Protein AF-A0A2V6USJ7-F1 (afdb_monomer)

Radius of gyration: 20.05 Å; Cα contacts (8 Å, |Δi|>4): 30; chains: 1; bounding box: 50×43×38 Å

Solvent-accessible surface area (backbone atoms only — not comparable to full-atom values): 6694 Å² total; per-residue (Å²): 106,75,68,61,50,47,53,38,72,68,46,91,43,76,68,54,28,55,51,42,47,52,55,48,44,70,76,40,37,94,79,40,55,70,61,49,54,51,50,62,71,44,40,68,68,67,53,53,64,72,79,51,64,75,85,52,50,67,65,72,72,44,59,76,81,54,49,59,62,53,48,50,53,51,52,52,49,55,59,37,54,77,75,43,61,69,78,63,46,60,70,57,72,64,53,78,79,70,71,68,75,77,81,87,70,78,85,134

Secondary structure (DSSP, 8-state):
-HHHHHHHHH-SSHHHHHHHHHHHHHHHTTT-HHHHHHHHHTHHHHHGGGGS-HHHHHHHT-GGGTHHHHHHHHHHHHHHHTTS-HHHHTTGGGGGGS---GGG----

Mean predicted aligned error: 12.2 Å

Nearest PDB structures (foldseek):
  6xg8-assembly1_A  TM=8.710E-01  e=8.124E-02  Acetivibrio thermocellus ATCC 27405
  6xgw-assembly1_B  TM=7.936E-01  e=1.076E-01  Acetivibrio thermocellus ATCC 27405
  6xg8-assembly1_B  TM=7.624E-01  e=7.679E-02  Acetivibrio thermocellus ATCC 27405
  6xgx-assembly1_B  TM=8.717E-01  e=3.930E-01  Acetivibrio thermocellus ATCC 27405

Sequence (108 aa):
MKAALREVTYSETRAQVREAVRRFAVEYGPKYPEALMTLEKDADVLLTFFDFPAEHWKHLRTSNMVEPPFATARTTCRSCAQIVPRETCAADRWRVGRTVPSIILSPA

Structure (mmCIF, N/CA/C/O backbone):
data_AF-A0A2V6USJ7-F1
#
_entry.id   AF-A0A2V6USJ7-F1
#
loop_
_atom_site.group_PDB
_atom_site.id
_atom_site.type_symbol
_atom_site.label_atom_id
_atom_site.label_alt_id
_atom_site.label_comp_id
_atom_site.label_asym_id
_atom_site.label_entity_id
_atom_site.label_seq_id
_atom_site.pdbx_PDB_ins_code
_atom_site.Cartn_x
_atom_site.Cartn_y
_atom_site.Cartn_z
_atom_site.occupancy
_atom_site.B_iso_or_equiv
_ato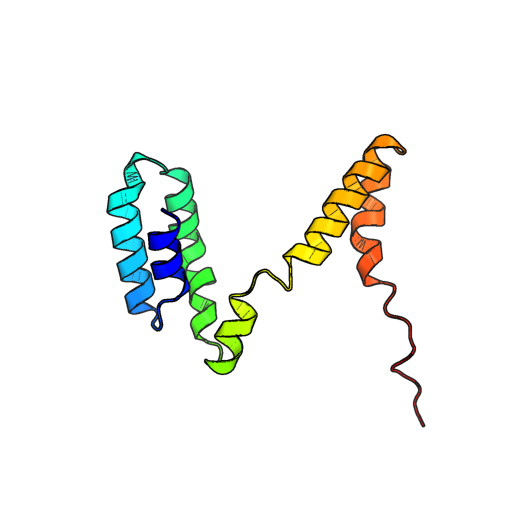m_site.auth_seq_id
_atom_site.auth_comp_id
_atom_site.auth_asym_id
_atom_site.auth_atom_id
_atom_site.pdbx_PDB_model_num
ATOM 1 N N . MET A 1 1 ? -4.455 13.151 2.237 1.00 73.31 1 MET A N 1
ATOM 2 C CA . MET A 1 1 ? -3.967 12.080 1.336 1.00 73.31 1 MET A CA 1
ATOM 3 C C . MET A 1 1 ? -2.920 11.177 1.990 1.00 73.31 1 MET A C 1
ATOM 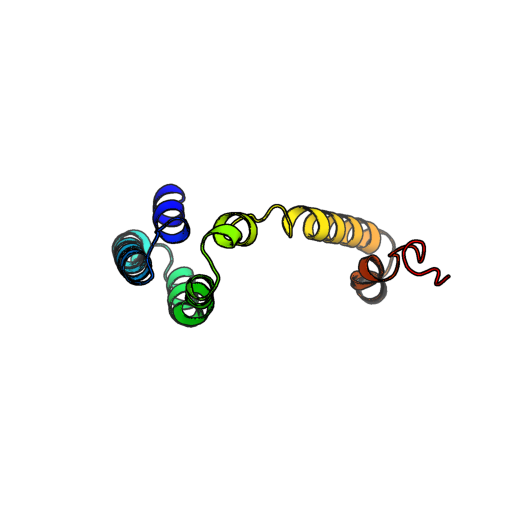5 O O . MET A 1 1 ? -3.224 10.015 2.196 1.00 73.31 1 MET A O 1
ATOM 9 N N . LYS A 1 2 ? -1.721 11.659 2.371 1.00 80.75 2 LYS A N 1
ATOM 10 C CA . LYS A 1 2 ? -0.660 10.791 2.943 1.00 80.75 2 LYS A CA 1
ATOM 11 C C . LYS A 1 2 ? -1.078 10.048 4.224 1.00 80.75 2 LYS A C 1
ATOM 13 O O . LYS A 1 2 ? -0.719 8.889 4.388 1.00 80.75 2 LYS A O 1
ATOM 18 N N . ALA A 1 3 ? -1.844 10.697 5.104 1.00 82.94 3 ALA A N 1
ATOM 19 C CA . ALA A 1 3 ? -2.386 10.068 6.312 1.00 82.94 3 ALA A CA 1
ATOM 20 C C . ALA A 1 3 ? -3.411 8.964 5.984 1.00 82.94 3 ALA A C 1
ATOM 22 O O . ALA A 1 3 ? -3.259 7.849 6.465 1.00 82.94 3 ALA A O 1
ATOM 23 N N . ALA A 1 4 ? -4.366 9.241 5.089 1.00 80.25 4 ALA A N 1
ATOM 24 C CA . ALA A 1 4 ? -5.356 8.263 4.628 1.00 80.25 4 ALA A CA 1
ATOM 25 C C . ALA A 1 4 ? -4.707 7.057 3.921 1.00 80.25 4 ALA A C 1
ATOM 27 O O . ALA A 1 4 ? -5.074 5.915 4.162 1.00 80.25 4 ALA A O 1
ATOM 28 N N . LEU A 1 5 ? -3.667 7.283 3.109 1.00 82.25 5 LEU A N 1
ATOM 29 C CA . LEU A 1 5 ? -2.892 6.187 2.514 1.00 82.25 5 LEU A CA 1
ATOM 30 C C . LEU A 1 5 ? -2.164 5.359 3.575 1.00 82.25 5 LEU A C 1
ATOM 32 O O . LEU A 1 5 ? -2.100 4.140 3.468 1.00 82.25 5 LEU A O 1
ATOM 36 N N . ARG A 1 6 ? -1.645 6.003 4.625 1.00 83.88 6 ARG A N 1
ATOM 37 C CA . ARG A 1 6 ? -1.012 5.300 5.743 1.00 83.88 6 ARG A CA 1
ATOM 38 C C . ARG A 1 6 ? -2.022 4.432 6.501 1.00 83.88 6 ARG A C 1
ATOM 40 O O . ARG A 1 6 ? -1.669 3.326 6.886 1.00 83.88 6 ARG A O 1
ATOM 47 N N . GLU A 1 7 ? -3.263 4.883 6.658 1.00 82.69 7 GLU A N 1
ATOM 48 C CA . GLU A 1 7 ? -4.354 4.077 7.227 1.00 82.69 7 GLU A CA 1
ATOM 49 C C . GLU A 1 7 ? -4.631 2.825 6.376 1.00 82.69 7 GLU A C 1
ATOM 51 O O . GLU A 1 7 ? -4.661 1.712 6.903 1.00 82.69 7 GLU A O 1
ATOM 56 N N . VAL A 1 8 ? -4.702 2.977 5.047 1.00 83.75 8 VAL A N 1
ATOM 57 C CA . VAL A 1 8 ? -4.856 1.851 4.107 1.00 83.75 8 VAL A CA 1
ATOM 58 C C . VAL A 1 8 ? -3.678 0.869 4.200 1.00 83.75 8 VAL A C 1
ATOM 60 O O . VAL A 1 8 ? -3.888 -0.338 4.277 1.00 83.75 8 VAL A O 1
ATOM 63 N N . THR A 1 9 ? -2.433 1.357 4.222 1.00 81.31 9 THR A N 1
ATOM 64 C CA . THR A 1 9 ? -1.230 0.501 4.209 1.00 81.31 9 THR A CA 1
ATOM 65 C C . THR A 1 9 ? -0.987 -0.232 5.531 1.00 81.31 9 THR A C 1
ATOM 67 O O . THR A 1 9 ? -0.476 -1.353 5.522 1.00 81.31 9 THR A O 1
ATOM 70 N N . TYR A 1 10 ? -1.311 0.387 6.670 1.00 82.94 10 TYR A N 1
ATOM 71 C CA . TYR A 1 10 ? -0.998 -0.163 7.994 1.00 82.94 10 TYR A CA 1
ATOM 72 C C . TYR A 1 10 ? -2.159 -0.901 8.671 1.00 82.94 10 TYR A C 1
ATOM 74 O O . TYR A 1 10 ? -1.950 -1.440 9.754 1.00 82.94 10 TYR A O 1
ATOM 82 N N . SER A 1 11 ? -3.326 -0.997 8.029 1.00 82.81 11 SER A N 1
ATOM 83 C CA . SER A 1 11 ? -4.459 -1.800 8.509 1.00 82.81 11 SER A CA 1
ATOM 84 C C . SER A 1 11 ? -4.071 -3.268 8.764 1.00 82.81 11 SER A C 1
ATOM 86 O O . SER A 1 11 ? -3.206 -3.833 8.084 1.00 82.81 11 SER A O 1
ATOM 88 N N . GLU A 1 12 ? -4.713 -3.898 9.748 1.00 79.44 12 GLU A N 1
ATOM 89 C CA . GLU A 1 12 ? -4.349 -5.239 10.237 1.00 79.44 12 GLU A CA 1
ATOM 90 C C . GLU A 1 12 ? -5.098 -6.367 9.521 1.00 79.44 12 GLU A C 1
ATOM 92 O O . GLU A 1 12 ? -4.662 -7.515 9.540 1.00 79.44 12 GLU A O 1
ATOM 97 N N . THR A 1 13 ? -6.220 -6.067 8.863 1.00 83.56 13 THR A N 1
ATOM 98 C CA . THR A 1 13 ? -7.073 -7.083 8.229 1.00 83.56 13 THR A CA 1
ATOM 99 C C . THR A 1 13 ? -7.470 -6.691 6.809 1.00 83.56 13 THR A C 1
ATOM 101 O O . THR A 1 13 ? -7.740 -5.523 6.525 1.00 83.56 13 THR A O 1
ATOM 104 N N . ARG A 1 14 ? -7.619 -7.687 5.921 1.00 83.75 14 ARG A N 1
ATOM 105 C CA . ARG A 1 14 ? -8.101 -7.508 4.534 1.00 83.75 14 ARG A CA 1
ATOM 106 C C . ARG A 1 14 ? -9.417 -6.723 4.459 1.00 83.75 14 ARG A C 1
ATOM 108 O O . ARG A 1 14 ? -9.589 -5.894 3.570 1.00 83.75 14 ARG A O 1
ATOM 115 N N . ALA A 1 15 ? -10.334 -6.965 5.397 1.00 85.19 15 ALA A N 1
ATOM 116 C CA . ALA A 1 15 ? -11.611 -6.258 5.480 1.00 85.19 15 ALA A CA 1
ATOM 117 C C . ALA A 1 15 ? -11.432 -4.760 5.790 1.00 85.19 15 ALA A C 1
ATOM 119 O O . ALA A 1 15 ? -12.020 -3.925 5.107 1.00 85.19 15 ALA A O 1
ATOM 120 N N . GLN A 1 16 ? -10.560 -4.423 6.747 1.00 85.25 16 GLN A N 1
ATOM 121 C CA . GLN A 1 16 ? -10.255 -3.033 7.104 1.00 85.25 16 GLN A CA 1
ATOM 122 C C . GLN A 1 16 ? -9.599 -2.283 5.943 1.00 85.25 16 GLN A C 1
ATOM 124 O O . GLN A 1 16 ? -9.981 -1.153 5.656 1.00 85.25 16 GLN A O 1
ATOM 129 N N . VAL A 1 17 ? -8.680 -2.932 5.216 1.00 86.62 17 VAL A N 1
ATOM 130 C CA . VAL A 1 17 ? -8.072 -2.348 4.010 1.00 86.62 17 VAL A CA 1
ATOM 131 C C . VAL A 1 17 ? -9.140 -2.017 2.972 1.00 86.62 17 VAL A C 1
ATOM 133 O O . VAL A 1 17 ? -9.154 -0.909 2.446 1.00 86.62 17 VAL A O 1
ATOM 136 N N . ARG A 1 18 ? -10.068 -2.942 2.695 1.00 85.94 18 ARG A N 1
ATOM 137 C CA . ARG A 1 18 ? -11.151 -2.712 1.723 1.00 85.94 18 ARG A CA 1
ATOM 138 C C . ARG A 1 18 ? -12.052 -1.549 2.133 1.00 85.94 18 ARG A C 1
ATOM 140 O O . ARG A 1 18 ? -12.465 -0.767 1.280 1.00 85.94 18 ARG A O 1
ATOM 147 N N . GLU A 1 19 ? -12.345 -1.410 3.421 1.00 88.12 19 GLU A N 1
ATOM 148 C CA . GLU A 1 19 ? -13.142 -0.293 3.921 1.00 88.12 19 GLU A CA 1
ATOM 149 C C . GLU A 1 19 ? -12.385 1.041 3.844 1.00 88.12 19 GLU A C 1
ATOM 151 O O . GLU A 1 19 ? -12.935 2.033 3.365 1.00 88.12 19 GLU A O 1
ATOM 156 N N . ALA A 1 20 ? -11.106 1.057 4.219 1.00 87.31 20 ALA A N 1
ATOM 157 C CA . ALA A 1 20 ? -10.250 2.233 4.105 1.00 87.31 20 ALA A CA 1
ATOM 158 C C . ALA A 1 20 ? -10.074 2.678 2.640 1.00 87.31 20 ALA A C 1
ATOM 160 O O . ALA A 1 20 ? -10.126 3.872 2.351 1.00 87.31 20 ALA A O 1
ATOM 161 N N . VAL A 1 21 ? -9.955 1.734 1.696 1.00 86.38 21 VAL A N 1
ATOM 162 C CA . VAL A 1 21 ? -9.917 2.021 0.250 1.00 86.38 21 VAL A CA 1
ATOM 163 C C . VAL A 1 21 ? -11.228 2.647 -0.224 1.00 86.38 21 VAL A C 1
ATOM 165 O O . VAL A 1 21 ? -11.192 3.624 -0.966 1.00 86.38 21 VAL A O 1
ATOM 168 N N . ARG A 1 22 ? -12.387 2.164 0.244 1.00 87.50 22 ARG A N 1
ATOM 169 C CA . ARG A 1 22 ? -13.685 2.784 -0.082 1.00 87.50 22 ARG A CA 1
ATOM 170 C C . ARG A 1 22 ? -13.780 4.218 0.436 1.00 87.50 22 ARG A C 1
ATOM 172 O O . ARG A 1 22 ? -14.199 5.099 -0.307 1.00 87.50 22 ARG A O 1
ATOM 179 N N . ARG A 1 23 ? -13.358 4.473 1.680 1.00 87.56 23 ARG A N 1
ATOM 180 C CA . ARG A 1 23 ? -13.316 5.837 2.245 1.00 87.56 23 ARG A CA 1
ATOM 181 C C . ARG A 1 23 ? -12.389 6.742 1.430 1.00 87.56 23 ARG A C 1
ATOM 183 O O . ARG A 1 23 ? -12.762 7.860 1.085 1.00 87.56 23 ARG A O 1
ATOM 190 N N . PHE A 1 24 ? -11.221 6.225 1.054 1.00 86.94 24 PHE A N 1
ATOM 191 C CA . PHE A 1 24 ? -10.261 6.928 0.208 1.00 86.94 24 PHE A CA 1
ATOM 192 C C . PHE A 1 24 ? -10.828 7.241 -1.188 1.00 86.94 24 PHE A C 1
ATOM 194 O O . PHE A 1 24 ? -10.639 8.348 -1.688 1.00 86.94 24 PHE A O 1
ATOM 201 N N . ALA A 1 25 ? -11.572 6.312 -1.792 1.00 87.00 25 ALA A N 1
ATOM 202 C CA . ALA A 1 25 ? -12.223 6.510 -3.083 1.00 87.00 25 ALA A CA 1
ATOM 203 C C . ALA A 1 25 ? -13.308 7.596 -3.034 1.00 87.00 25 ALA A C 1
ATOM 205 O O . ALA A 1 25 ? -13.403 8.401 -3.955 1.00 87.00 25 ALA A O 1
ATOM 206 N N . VAL A 1 26 ? -14.080 7.682 -1.948 1.00 87.56 26 VAL A N 1
ATOM 207 C CA . VAL A 1 26 ? -15.091 8.741 -1.776 1.00 87.56 26 VAL A CA 1
ATOM 208 C C . VAL A 1 26 ? -14.438 10.118 -1.618 1.00 87.56 26 VAL A C 1
ATOM 210 O O . VAL A 1 26 ? -14.880 11.087 -2.230 1.00 87.56 26 VAL A O 1
ATOM 213 N N . GLU A 1 27 ? -13.369 10.218 -0.825 1.00 86.75 27 GLU A N 1
ATOM 214 C CA . GLU A 1 27 ? -12.734 11.505 -0.510 1.00 86.75 27 GLU A CA 1
ATOM 215 C C . GLU A 1 27 ? -11.833 12.029 -1.647 1.00 86.75 27 GLU A C 1
ATOM 217 O O . GLU A 1 27 ? -11.773 13.237 -1.898 1.00 86.75 27 GLU A O 1
ATOM 222 N N . TYR A 1 28 ? -11.133 11.134 -2.355 1.00 85.19 28 TYR A N 1
ATOM 223 C CA . TYR A 1 28 ? -10.142 11.489 -3.384 1.00 85.19 28 TYR A CA 1
ATOM 224 C C . TYR A 1 28 ? -10.564 11.128 -4.816 1.00 85.19 28 TYR A C 1
ATOM 226 O O . TYR A 1 28 ? -9.906 11.572 -5.759 1.00 85.19 28 TYR A O 1
ATOM 234 N N . GLY A 1 29 ? -11.693 10.429 -4.978 1.00 80.94 29 GLY A N 1
ATOM 235 C CA . GLY A 1 29 ? -12.392 10.130 -6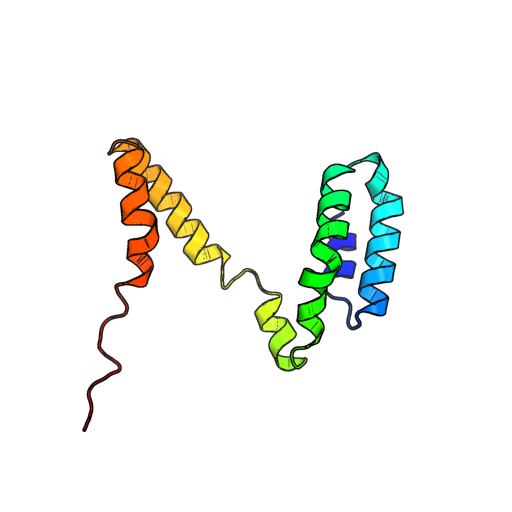.237 1.00 80.94 29 GLY A CA 1
ATOM 236 C C . GLY A 1 29 ? -12.360 11.238 -7.278 1.00 80.94 29 GLY A C 1
ATOM 237 O O . GLY A 1 29 ? -11.777 11.055 -8.347 1.00 80.94 29 GLY A O 1
ATOM 238 N N . PRO A 1 30 ? -12.923 12.416 -6.968 1.00 86.38 30 PRO A N 1
ATOM 239 C CA . PRO A 1 30 ? -13.016 13.503 -7.935 1.00 86.38 30 PRO A CA 1
ATOM 240 C C . PRO A 1 30 ? -11.666 14.164 -8.253 1.00 86.38 30 PRO A C 1
ATOM 242 O O . PRO A 1 30 ? -11.568 14.899 -9.230 1.00 86.38 30 PRO A O 1
ATOM 245 N N . LYS A 1 31 ? -10.625 13.938 -7.440 1.00 88.25 31 LYS A N 1
ATOM 246 C CA . LYS A 1 31 ? -9.301 14.553 -7.630 1.00 88.25 31 LYS A CA 1
ATOM 247 C C . LYS A 1 31 ? -8.345 13.666 -8.426 1.00 88.25 31 LYS A C 1
ATOM 249 O O . LYS A 1 31 ? -7.519 14.199 -9.159 1.00 88.25 31 LYS A O 1
ATOM 254 N N . TYR A 1 32 ? -8.434 12.344 -8.270 1.00 86.69 32 TYR A N 1
ATOM 255 C CA . TYR A 1 32 ? -7.477 11.395 -8.848 1.00 86.69 32 TYR A CA 1
ATOM 256 C C . TYR A 1 32 ? -8.160 10.112 -9.356 1.00 86.69 32 TYR A C 1
ATOM 258 O O . TYR A 1 32 ? -7.956 9.041 -8.776 1.00 86.69 32 TYR A O 1
ATOM 266 N N . PRO A 1 33 ? -8.941 10.188 -10.448 1.00 87.19 33 PRO A N 1
ATOM 267 C CA . PRO A 1 33 ? -9.658 9.029 -10.983 1.00 87.19 33 PRO A CA 1
ATOM 268 C C . PRO A 1 33 ? -8.708 7.915 -11.454 1.00 87.19 33 PRO A C 1
ATOM 270 O O . PRO A 1 33 ? -8.883 6.757 -11.085 1.00 87.19 33 PRO A O 1
ATOM 273 N N . GLU A 1 34 ? -7.630 8.264 -12.162 1.00 88.19 34 GLU A N 1
ATOM 274 C CA . GLU A 1 34 ? -6.648 7.300 -12.694 1.00 88.19 34 GLU A CA 1
ATOM 275 C C . GLU A 1 34 ? -5.929 6.496 -11.597 1.00 88.19 34 GLU A C 1
ATOM 277 O O . GLU A 1 34 ? -5.651 5.300 -11.736 1.00 88.19 34 GLU A O 1
ATOM 282 N N . ALA A 1 35 ? -5.639 7.150 -10.467 1.00 86.25 35 ALA A N 1
ATOM 283 C CA . ALA A 1 35 ? -4.976 6.504 -9.340 1.00 86.25 35 ALA A CA 1
ATOM 284 C C . ALA A 1 35 ? -5.887 5.460 -8.682 1.00 86.25 35 ALA A C 1
ATOM 286 O O . ALA A 1 35 ? -5.415 4.397 -8.283 1.00 86.25 35 ALA A O 1
ATOM 287 N N . LEU A 1 36 ? -7.189 5.746 -8.597 1.00 86.50 36 LEU A N 1
ATOM 288 C CA . LEU A 1 36 ? -8.170 4.815 -8.048 1.00 86.50 36 LEU A CA 1
ATOM 289 C C . LEU A 1 36 ? -8.440 3.648 -8.988 1.00 86.50 36 LEU A C 1
ATOM 291 O O . LEU A 1 36 ? -8.494 2.520 -8.516 1.00 86.50 36 LEU A O 1
ATOM 295 N N . MET A 1 37 ? -8.502 3.885 -10.300 1.00 87.25 37 MET A N 1
ATOM 296 C CA . MET A 1 37 ? -8.629 2.800 -11.277 1.00 87.25 37 MET A CA 1
ATOM 297 C C . MET A 1 37 ? -7.481 1.792 -11.162 1.00 87.25 37 MET A C 1
ATOM 299 O O . MET A 1 37 ? -7.702 0.583 -11.190 1.00 87.25 37 MET A O 1
ATOM 303 N N . THR A 1 38 ? -6.252 2.283 -10.990 1.00 87.94 38 THR A N 1
ATOM 304 C CA . THR A 1 38 ? -5.082 1.416 -10.785 1.00 87.94 38 THR A CA 1
ATOM 305 C C . THR A 1 38 ? -5.167 0.683 -9.443 1.00 87.94 38 THR A C 1
ATOM 307 O O . THR A 1 38 ? -4.936 -0.521 -9.377 1.00 87.94 38 THR A O 1
ATOM 310 N N . LEU A 1 39 ? -5.562 1.387 -8.377 1.00 85.56 39 LEU A N 1
ATOM 311 C CA . LEU A 1 39 ? -5.703 0.806 -7.041 1.00 85.56 39 LEU A CA 1
ATOM 312 C C . LEU A 1 39 ? -6.761 -0.306 -6.989 1.00 85.56 39 LEU A C 1
ATOM 314 O O . LEU A 1 39 ? -6.545 -1.314 -6.324 1.00 85.56 39 LEU A O 1
ATOM 318 N N . GLU A 1 40 ? -7.889 -0.133 -7.680 1.00 83.88 40 GLU A N 1
ATOM 319 C CA . GLU A 1 40 ? -8.955 -1.134 -7.771 1.00 83.88 40 GLU A CA 1
ATOM 320 C C . GLU A 1 40 ? -8.535 -2.335 -8.617 1.00 83.88 40 GLU A C 1
ATOM 322 O O . GLU A 1 40 ? -8.782 -3.474 -8.222 1.00 83.88 40 GLU A O 1
ATOM 327 N N . LYS A 1 41 ? -7.852 -2.095 -9.743 1.00 88.00 41 LYS A N 1
ATOM 328 C CA . LYS A 1 41 ? -7.349 -3.157 -10.620 1.00 88.00 41 LYS A CA 1
ATOM 329 C C . LYS A 1 41 ? -6.352 -4.070 -9.907 1.00 88.00 41 LYS A C 1
ATOM 331 O O . LYS A 1 41 ? -6.429 -5.287 -10.048 1.00 88.00 41 LYS A O 1
ATOM 336 N N . ASP A 1 42 ? -5.432 -3.487 -9.144 1.00 86.00 42 ASP A N 1
ATOM 337 C CA . ASP A 1 42 ? -4.362 -4.227 -8.472 1.00 86.00 42 ASP A CA 1
ATOM 338 C C . ASP A 1 42 ? -4.727 -4.625 -7.027 1.00 86.00 42 ASP A C 1
ATOM 340 O O . ASP A 1 42 ? -3.893 -5.169 -6.299 1.00 86.00 42 ASP A O 1
ATOM 344 N N . ALA A 1 43 ? -5.974 -4.395 -6.594 1.00 82.38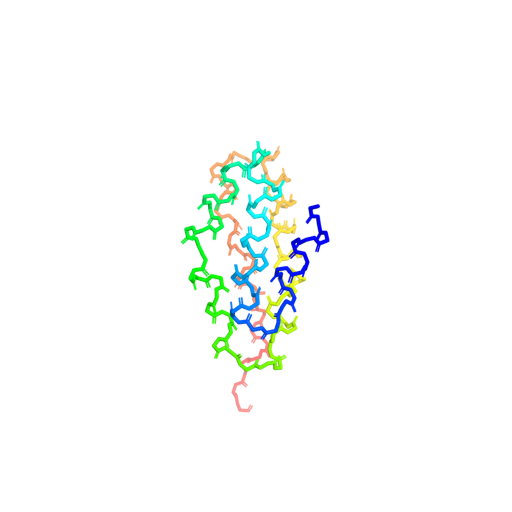 43 ALA A N 1
ATOM 345 C CA . ALA A 1 43 ? -6.415 -4.618 -5.217 1.00 82.38 43 ALA A CA 1
ATOM 346 C C . ALA A 1 43 ? -6.172 -6.057 -4.736 1.00 82.38 43 ALA A C 1
ATOM 348 O O . ALA A 1 43 ? -5.697 -6.264 -3.620 1.00 82.38 43 ALA A O 1
ATOM 349 N N . ASP A 1 44 ? -6.457 -7.058 -5.569 1.00 81.31 44 ASP A N 1
ATOM 350 C CA . ASP A 1 44 ? -6.263 -8.460 -5.193 1.00 81.31 44 ASP A CA 1
ATOM 351 C C . ASP A 1 44 ? -4.779 -8.812 -5.044 1.00 81.31 44 ASP A C 1
ATOM 353 O O . ASP A 1 44 ? -4.407 -9.495 -4.089 1.00 81.31 44 ASP A O 1
ATOM 357 N N . VAL A 1 45 ? -3.920 -8.267 -5.913 1.00 84.69 45 VAL A N 1
ATOM 358 C CA . VAL A 1 45 ? -2.462 -8.450 -5.850 1.00 84.69 45 VAL A CA 1
ATOM 359 C C . VAL A 1 45 ? -1.900 -7.817 -4.579 1.00 84.69 45 VAL A C 1
ATOM 361 O O . VAL A 1 45 ? -1.131 -8.455 -3.861 1.00 84.69 45 VAL A O 1
ATOM 364 N N . LEU A 1 46 ? -2.334 -6.600 -4.239 1.00 82.88 46 LEU A N 1
ATOM 365 C CA . LEU A 1 46 ? -1.914 -5.904 -3.018 1.00 82.88 46 LEU A CA 1
ATOM 366 C C . LEU A 1 46 ? -2.356 -6.638 -1.743 1.00 82.88 46 LEU A C 1
ATOM 368 O O . LEU A 1 46 ? -1.668 -6.583 -0.724 1.00 82.88 46 LEU A O 1
ATOM 372 N N . LEU A 1 47 ? -3.483 -7.354 -1.792 1.00 83.12 47 LEU A N 1
ATOM 373 C CA . LEU A 1 47 ? -4.014 -8.111 -0.659 1.00 83.12 47 LEU A CA 1
ATOM 374 C C . LEU A 1 47 ? -3.365 -9.492 -0.465 1.00 83.12 47 LEU A C 1
ATOM 376 O O . LEU A 1 47 ? -3.593 -10.082 0.592 1.00 83.12 47 LEU A O 1
ATOM 380 N N . THR A 1 48 ? -2.568 -10.003 -1.413 1.00 85.19 48 THR A N 1
ATOM 381 C CA . THR A 1 48 ? -1.788 -11.257 -1.237 1.00 85.19 48 THR A CA 1
ATOM 382 C C . THR A 1 48 ? -0.749 -11.155 -0.117 1.00 85.19 48 THR A C 1
ATOM 384 O O . THR A 1 48 ? -0.343 -12.142 0.487 1.00 85.19 48 THR A O 1
ATOM 387 N N . PHE A 1 49 ? -0.367 -9.928 0.239 1.00 81.25 49 PHE A N 1
ATOM 388 C CA . PHE A 1 49 ? 0.490 -9.617 1.377 1.00 81.25 49 PHE A CA 1
ATOM 389 C C . PHE A 1 49 ? -0.000 -10.220 2.710 1.00 81.25 49 PHE A C 1
ATOM 391 O O . PHE A 1 49 ? 0.812 -10.574 3.564 1.00 81.25 49 PHE A O 1
ATOM 398 N N . PHE A 1 50 ? -1.317 -10.357 2.890 1.00 83.31 50 PHE A N 1
ATOM 399 C CA . PHE A 1 50 ? -1.904 -10.894 4.121 1.00 83.31 50 PHE A CA 1
ATOM 400 C C . PHE A 1 50 ? -1.783 -12.415 4.257 1.00 83.31 50 PHE A C 1
ATOM 402 O O . PHE A 1 50 ? -2.038 -12.932 5.341 1.00 83.31 50 PHE A O 1
ATOM 409 N N . ASP A 1 51 ? -1.389 -13.122 3.195 1.00 87.56 51 ASP A N 1
ATOM 410 C CA . ASP A 1 51 ? -1.195 -14.573 3.228 1.00 87.56 51 ASP A CA 1
ATOM 411 C C . ASP A 1 51 ? 0.146 -14.957 3.902 1.00 87.56 51 ASP A C 1
ATOM 413 O O . ASP A 1 51 ? 0.359 -16.111 4.271 1.00 87.56 51 ASP A O 1
ATOM 417 N N . PHE A 1 52 ? 1.045 -13.986 4.119 1.00 83.88 52 PHE A N 1
ATOM 418 C CA . PHE A 1 52 ? 2.305 -14.163 4.849 1.00 83.88 52 PHE A CA 1
ATOM 419 C C . PHE A 1 52 ? 2.127 -13.972 6.367 1.00 83.88 52 PHE A C 1
ATOM 421 O O . PHE A 1 52 ? 1.305 -13.156 6.791 1.00 83.88 52 PHE A O 1
ATOM 428 N N . PRO A 1 53 ? 2.935 -14.642 7.212 1.00 86.81 53 PRO A N 1
ATOM 429 C CA . PRO A 1 53 ? 2.853 -14.490 8.663 1.00 86.81 53 PRO A CA 1
ATOM 430 C C . PRO A 1 53 ? 3.210 -13.068 9.129 1.00 86.81 53 PRO A C 1
ATOM 432 O O . PRO A 1 53 ? 4.085 -12.407 8.561 1.00 86.81 53 PRO A O 1
ATOM 435 N N . ALA A 1 54 ? 2.562 -12.621 10.210 1.00 82.12 54 ALA A N 1
ATOM 436 C CA . ALA A 1 54 ? 2.581 -11.231 10.679 1.00 82.12 54 ALA A CA 1
ATOM 437 C C . ALA A 1 54 ? 3.980 -10.670 11.002 1.00 82.12 54 ALA A C 1
ATOM 439 O O . ALA A 1 54 ? 4.222 -9.473 10.851 1.00 82.12 54 ALA A O 1
ATOM 440 N N . GLU A 1 55 ? 4.936 -11.521 11.378 1.00 85.50 55 GLU A N 1
ATOM 441 C CA . GLU A 1 55 ? 6.330 -11.122 11.633 1.00 85.50 55 GLU A CA 1
ATOM 442 C C . GLU A 1 55 ? 7.003 -10.496 10.397 1.00 85.50 55 GLU A C 1
ATOM 444 O O . GLU A 1 55 ? 7.828 -9.583 10.503 1.00 85.50 55 GLU A O 1
ATOM 449 N N . HIS A 1 56 ? 6.608 -10.934 9.200 1.00 83.62 56 HIS A N 1
ATOM 450 C CA . HIS A 1 56 ? 7.197 -10.480 7.941 1.00 83.62 56 HIS A CA 1
ATOM 451 C C . HIS A 1 56 ? 6.562 -9.186 7.424 1.00 83.62 56 HIS A C 1
ATOM 453 O O . HIS A 1 56 ? 7.149 -8.498 6.585 1.00 83.62 56 HIS A O 1
ATOM 459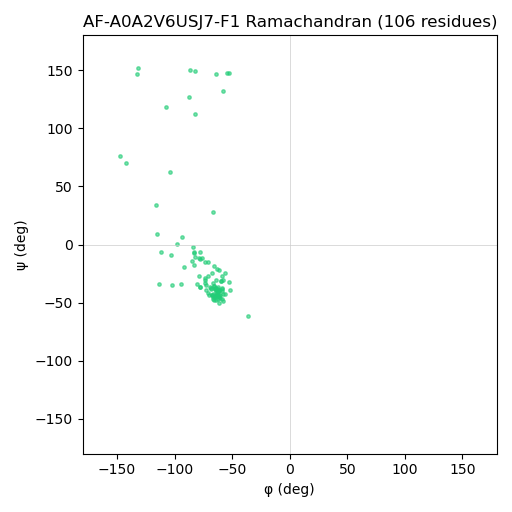 N N . TRP A 1 57 ? 5.406 -8.788 7.960 1.00 86.50 57 TRP A N 1
ATOM 460 C CA . TRP A 1 57 ? 4.661 -7.617 7.499 1.00 86.50 57 TRP A CA 1
ATOM 461 C C . TRP A 1 57 ? 5.465 -6.321 7.600 1.00 86.50 57 TRP A C 1
ATOM 463 O O . TRP A 1 57 ? 5.405 -5.474 6.710 1.00 86.50 57 TRP A O 1
ATOM 473 N N . LYS A 1 58 ? 6.275 -6.181 8.654 1.00 83.19 58 LYS A N 1
ATOM 474 C CA . LYS A 1 58 ? 7.142 -5.014 8.859 1.00 83.19 58 LYS A CA 1
ATOM 475 C C . LYS A 1 58 ? 8.224 -4.890 7.779 1.00 83.19 58 LYS A C 1
ATOM 477 O O . LYS A 1 58 ? 8.526 -3.778 7.352 1.00 83.19 58 LYS A O 1
ATOM 482 N N . HIS A 1 59 ? 8.783 -6.016 7.340 1.00 82.38 59 HIS A N 1
ATOM 483 C CA . HIS A 1 59 ? 9.853 -6.064 6.339 1.00 82.38 59 HIS A CA 1
ATOM 484 C C . HIS A 1 59 ? 9.322 -5.869 4.916 1.00 82.38 59 HIS A C 1
ATOM 486 O O . HIS A 1 59 ? 9.933 -5.186 4.106 1.00 82.38 59 HIS A O 1
ATOM 492 N N . LEU A 1 60 ? 8.143 -6.406 4.630 1.00 82.88 60 LEU A N 1
ATOM 493 C CA . LEU A 1 60 ? 7.476 -6.267 3.336 1.00 82.88 60 LEU A CA 1
ATOM 494 C C . LEU A 1 60 ? 6.890 -4.857 3.113 1.00 82.88 60 LEU A C 1
ATOM 496 O O . LEU A 1 60 ? 6.854 -4.379 1.985 1.00 82.88 60 LEU A O 1
ATOM 500 N N . ARG A 1 61 ? 6.467 -4.159 4.178 1.00 82.19 61 ARG A N 1
ATOM 501 C CA . ARG A 1 61 ? 5.955 -2.774 4.101 1.00 82.19 61 ARG A CA 1
ATOM 502 C C . ARG A 1 61 ? 7.054 -1.710 3.992 1.00 82.19 61 ARG A C 1
ATOM 504 O O . ARG A 1 61 ? 6.732 -0.546 3.756 1.00 82.19 61 ARG A O 1
ATOM 511 N N . THR A 1 62 ? 8.327 -2.055 4.205 1.00 83.38 62 THR A N 1
ATOM 512 C CA . THR A 1 62 ? 9.413 -1.071 4.109 1.00 83.38 62 THR A CA 1
ATOM 513 C C . THR A 1 62 ? 9.930 -0.947 2.681 1.00 83.38 62 THR A C 1
ATOM 515 O O . THR A 1 62 ? 10.338 -1.921 2.055 1.00 83.38 62 THR A O 1
ATOM 518 N N . SER A 1 63 ? 9.975 0.282 2.171 1.00 78.62 63 SER A N 1
ATOM 519 C CA . SER A 1 63 ? 10.600 0.573 0.881 1.00 78.62 63 SER A CA 1
ATOM 520 C C . SER A 1 63 ? 12.131 0.624 0.978 1.00 78.62 63 SER A C 1
ATOM 522 O O . SER A 1 63 ? 12.808 0.663 -0.042 1.00 78.62 63 SER A O 1
ATOM 524 N N . ASN A 1 64 ? 12.715 0.547 2.180 1.00 78.81 64 ASN A N 1
ATOM 525 C CA . ASN A 1 64 ? 14.165 0.654 2.386 1.00 78.81 64 ASN A CA 1
ATOM 526 C C . ASN A 1 64 ? 14.977 -0.442 1.678 1.00 78.81 64 ASN A C 1
ATOM 528 O O . ASN A 1 64 ? 16.160 -0.240 1.434 1.00 78.81 64 ASN A O 1
ATOM 532 N N . MET A 1 65 ? 14.370 -1.585 1.347 1.00 76.69 65 MET A N 1
ATOM 533 C CA . MET A 1 65 ? 15.047 -2.649 0.594 1.00 76.69 65 MET A CA 1
ATOM 534 C C . MET A 1 65 ? 15.120 -2.349 -0.910 1.00 76.69 65 MET A C 1
ATOM 536 O O . MET A 1 65 ? 16.041 -2.803 -1.583 1.00 76.69 65 MET A O 1
ATOM 540 N N . VAL A 1 66 ? 14.175 -1.568 -1.441 1.00 79.75 66 VAL A N 1
ATOM 541 C CA . VAL A 1 66 ? 14.096 -1.234 -2.871 1.00 79.75 66 VAL A CA 1
ATOM 542 C C . VAL A 1 66 ? 14.612 0.175 -3.166 1.00 79.75 66 VAL A C 1
ATOM 544 O O . VAL A 1 66 ? 15.269 0.393 -4.174 1.00 79.75 66 VAL A O 1
ATOM 547 N N . GLU A 1 67 ? 14.422 1.155 -2.291 1.00 84.81 67 GLU A N 1
ATOM 548 C CA . GLU A 1 67 ? 14.805 2.538 -2.600 1.00 84.81 67 GLU A CA 1
ATOM 549 C C . GLU A 1 67 ? 16.314 2.728 -2.847 1.00 84.81 67 GLU A C 1
ATOM 551 O O . GLU A 1 67 ? 16.656 3.327 -3.868 1.00 84.81 67 GLU A O 1
ATOM 556 N N . PRO A 1 68 ? 17.240 2.198 -2.020 1.00 88.94 68 PRO A N 1
ATOM 557 C CA . PRO A 1 68 ? 18.675 2.37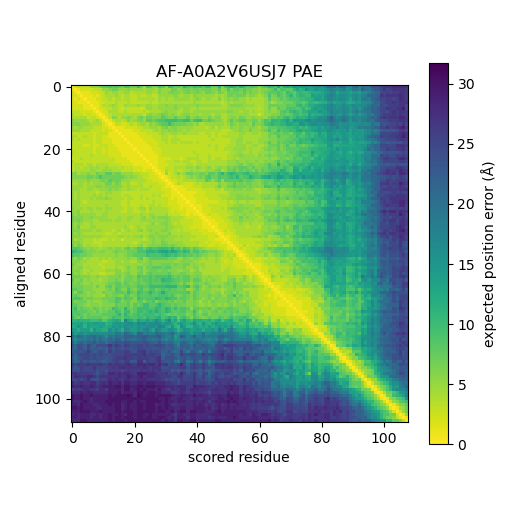1 -2.243 1.00 88.94 68 PRO A CA 1
ATOM 558 C C . PRO A 1 68 ? 19.196 1.790 -3.570 1.00 88.94 68 PRO A C 1
ATOM 560 O O . PRO A 1 68 ? 19.847 2.534 -4.309 1.00 88.94 68 PRO A O 1
ATOM 563 N N . PRO A 1 69 ? 18.914 0.524 -3.954 1.00 84.75 69 PRO A N 1
ATOM 564 C CA . PRO A 1 69 ? 19.399 0.001 -5.230 1.00 84.75 69 PRO A CA 1
ATOM 565 C C . PRO A 1 69 ? 18.775 0.727 -6.429 1.00 84.75 69 PRO A C 1
ATOM 567 O O . PRO A 1 69 ? 19.469 0.995 -7.411 1.00 84.75 69 PRO A O 1
ATOM 570 N N . PHE A 1 70 ? 17.499 1.123 -6.351 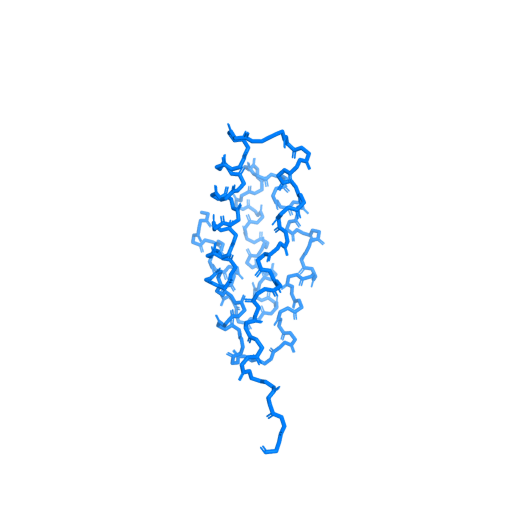1.00 80.88 70 PHE A N 1
ATOM 571 C CA . PHE A 1 70 ? 16.851 1.881 -7.425 1.00 80.88 70 PHE A CA 1
ATOM 572 C C . PHE A 1 70 ? 17.322 3.342 -7.500 1.00 80.88 70 PHE A C 1
ATOM 574 O O . PHE A 1 70 ? 17.313 3.927 -8.587 1.00 80.88 70 PHE A O 1
ATOM 581 N N . ALA A 1 71 ? 17.730 3.948 -6.383 1.00 85.62 71 ALA A N 1
ATOM 582 C CA . ALA A 1 71 ? 18.369 5.261 -6.361 1.00 85.62 71 ALA A CA 1
ATOM 583 C C . ALA A 1 71 ? 19.746 5.202 -7.029 1.00 85.62 71 ALA A C 1
ATOM 585 O O . ALA A 1 71 ? 20.017 6.002 -7.926 1.00 85.62 71 ALA A O 1
ATOM 586 N N . THR A 1 72 ? 20.565 4.203 -6.686 1.00 82.44 72 THR A N 1
ATOM 587 C CA . THR A 1 72 ? 21.850 3.956 -7.352 1.00 82.44 72 THR A CA 1
ATOM 588 C C . THR A 1 72 ? 21.656 3.739 -8.850 1.00 82.44 72 THR A C 1
ATOM 590 O O . THR A 1 72 ? 22.282 4.430 -9.649 1.00 82.44 72 THR A O 1
ATOM 593 N N . ALA A 1 73 ? 20.715 2.879 -9.254 1.00 82.50 73 ALA A N 1
ATOM 594 C CA . ALA A 1 73 ? 20.431 2.625 -10.666 1.00 82.50 73 ALA A CA 1
ATOM 595 C C . ALA A 1 73 ? 20.020 3.897 -11.433 1.00 82.50 73 ALA A C 1
ATOM 597 O O . ALA A 1 73 ? 20.449 4.108 -12.569 1.00 82.50 73 ALA A O 1
ATOM 598 N N . ARG A 1 74 ? 19.216 4.775 -10.816 1.00 81.94 74 ARG A N 1
ATOM 599 C CA . ARG A 1 74 ? 18.835 6.070 -11.404 1.00 81.94 74 ARG A CA 1
ATOM 600 C C . ARG A 1 74 ? 20.040 6.992 -11.577 1.00 81.94 74 ARG A C 1
ATOM 602 O O . ARG A 1 74 ? 20.179 7.595 -12.640 1.00 81.94 74 ARG A O 1
ATOM 609 N N . THR A 1 75 ? 20.895 7.099 -10.563 1.00 79.44 75 THR A N 1
ATOM 610 C CA . THR A 1 75 ? 22.093 7.949 -10.601 1.00 79.44 75 THR A CA 1
ATOM 611 C C . THR A 1 75 ? 23.078 7.466 -11.659 1.00 79.44 75 THR A C 1
ATOM 613 O O . THR A 1 75 ? 23.493 8.259 -12.500 1.00 79.44 75 THR A O 1
ATOM 616 N N . THR A 1 76 ? 23.368 6.164 -11.698 1.00 73.12 76 THR A N 1
ATOM 617 C CA . THR A 1 76 ? 24.262 5.569 -12.699 1.00 73.12 76 THR A CA 1
ATOM 618 C C . THR A 1 76 ? 23.708 5.724 -14.115 1.00 73.12 76 THR A C 1
ATOM 620 O O . THR A 1 76 ? 24.443 6.055 -15.039 1.00 73.12 76 THR A O 1
ATOM 623 N N . CYS A 1 77 ? 22.395 5.567 -14.311 1.00 69.62 77 CYS A N 1
ATOM 624 C CA . CYS A 1 77 ? 21.791 5.780 -15.625 1.00 69.62 77 CYS A CA 1
ATOM 625 C C . CYS A 1 77 ? 21.876 7.247 -16.075 1.00 69.62 77 CYS A C 1
ATOM 627 O O . CYS A 1 77 ? 22.068 7.502 -17.261 1.00 69.62 77 CYS A O 1
ATOM 629 N N . ARG A 1 78 ? 21.749 8.215 -15.155 1.00 71.00 78 ARG A N 1
ATOM 630 C CA . ARG A 1 78 ? 21.932 9.640 -15.476 1.00 71.00 78 ARG A CA 1
ATOM 631 C C . ARG A 1 78 ? 23.377 9.946 -15.855 1.00 71.00 78 ARG A C 1
ATOM 633 O O . ARG A 1 78 ? 23.585 10.616 -16.858 1.00 71.00 78 ARG A O 1
ATOM 640 N N . SER A 1 79 ? 24.350 9.431 -15.101 1.00 64.69 79 SER A N 1
ATOM 641 C CA . SER A 1 79 ? 25.768 9.655 -15.397 1.00 64.69 79 SER A CA 1
ATOM 642 C C . SER A 1 79 ? 26.195 8.989 -16.704 1.00 64.69 79 SER A C 1
ATOM 644 O O . SER A 1 79 ? 26.880 9.608 -17.508 1.00 64.69 79 SER A O 1
ATOM 646 N N . CYS A 1 80 ? 25.756 7.755 -16.967 1.00 54.53 80 CYS A N 1
ATOM 647 C CA . CYS A 1 80 ? 26.093 7.066 -18.210 1.00 54.53 80 CYS A CA 1
ATOM 648 C C . CYS A 1 80 ? 25.403 7.716 -19.421 1.00 54.53 80 CYS A C 1
ATOM 650 O O . CYS A 1 80 ? 26.036 7.846 -20.462 1.00 54.53 80 CYS A O 1
ATOM 652 N N . ALA A 1 81 ? 24.162 8.204 -19.293 1.00 61.25 81 ALA A N 1
ATOM 653 C CA . ALA A 1 81 ? 23.453 8.857 -20.401 1.00 61.25 81 ALA A CA 1
ATOM 654 C C . ALA A 1 81 ? 24.093 10.183 -20.850 1.00 61.25 81 ALA A C 1
ATOM 656 O O . ALA A 1 81 ? 23.813 10.648 -21.951 1.00 61.25 81 ALA A O 1
ATOM 657 N N . GLN A 1 82 ? 24.939 10.794 -20.014 1.00 61.41 82 GLN A N 1
ATOM 658 C CA . GLN A 1 82 ? 25.726 11.974 -20.386 1.00 61.41 82 GLN A CA 1
ATOM 659 C C . GLN A 1 82 ? 27.022 11.626 -21.131 1.00 61.41 82 GLN A C 1
ATOM 661 O O . GLN A 1 82 ? 27.608 12.505 -21.753 1.00 61.41 82 GLN A O 1
ATOM 666 N N . ILE A 1 83 ? 27.479 10.372 -21.057 1.00 62.09 83 ILE A N 1
ATOM 667 C CA . ILE A 1 83 ? 28.805 9.947 -21.530 1.00 62.09 83 ILE A CA 1
ATOM 668 C C . ILE A 1 83 ? 28.694 8.995 -22.731 1.00 62.09 83 ILE A C 1
ATOM 670 O O . ILE A 1 83 ? 29.539 9.041 -23.620 1.00 62.09 83 ILE A O 1
ATOM 674 N N . VAL A 1 84 ? 27.663 8.141 -22.791 1.00 58.81 84 VAL A N 1
ATOM 675 C CA . VAL A 1 84 ? 27.482 7.134 -23.852 1.00 58.81 84 VAL A CA 1
ATOM 676 C C . VAL A 1 84 ? 26.060 7.154 -24.438 1.00 58.81 84 VAL A C 1
ATOM 678 O O . VAL A 1 84 ? 25.112 7.504 -23.727 1.00 58.81 84 VAL A O 1
ATOM 681 N N . PRO A 1 85 ? 25.876 6.751 -25.716 1.00 58.44 85 PRO A N 1
ATOM 682 C CA . PRO A 1 85 ? 24.561 6.650 -26.348 1.00 58.44 85 PRO A CA 1
ATOM 683 C C . PRO A 1 85 ? 23.574 5.808 -25.526 1.00 58.44 85 PRO A C 1
ATOM 685 O O . PRO A 1 85 ? 23.945 4.847 -24.845 1.00 58.44 85 PRO A O 1
ATOM 688 N N . ARG A 1 86 ? 22.288 6.168 -25.597 1.00 55.53 86 ARG A N 1
ATOM 689 C CA . ARG A 1 86 ? 21.215 5.603 -24.758 1.00 55.53 86 ARG A CA 1
ATOM 690 C C . ARG A 1 86 ? 21.082 4.080 -24.888 1.00 55.53 86 ARG A C 1
ATOM 692 O O . ARG A 1 86 ? 20.719 3.426 -23.910 1.00 55.53 86 ARG A O 1
ATOM 699 N N . GLU A 1 87 ? 21.402 3.525 -26.054 1.00 57.62 87 GLU A N 1
ATOM 700 C CA . GLU A 1 87 ? 21.408 2.078 -26.299 1.00 57.62 87 GLU A CA 1
ATOM 701 C C . GLU A 1 87 ? 22.486 1.315 -25.510 1.00 57.62 87 GLU A C 1
ATOM 703 O O . GLU A 1 87 ? 22.221 0.211 -25.035 1.00 57.62 87 GLU A O 1
ATOM 708 N N . THR A 1 88 ? 23.649 1.914 -25.247 1.00 54.88 88 THR A N 1
ATOM 709 C CA . THR A 1 88 ? 24.732 1.273 -24.478 1.00 54.88 88 THR A CA 1
ATOM 710 C C . THR A 1 88 ? 24.486 1.342 -22.965 1.00 54.88 88 THR A C 1
ATOM 712 O O . THR A 1 88 ? 24.775 0.390 -22.243 1.00 54.88 88 THR A O 1
ATOM 715 N N . CYS A 1 89 ? 23.860 2.421 -22.473 1.00 51.69 89 CYS A N 1
ATOM 716 C CA . CYS A 1 89 ? 23.463 2.570 -21.061 1.00 51.69 89 CYS A CA 1
ATOM 717 C C . CYS A 1 89 ? 22.495 1.486 -20.568 1.00 51.69 89 CYS A C 1
ATOM 719 O O . CYS A 1 89 ? 22.484 1.145 -19.384 1.00 51.69 89 CYS A O 1
ATOM 721 N N . ALA A 1 90 ? 21.638 0.970 -21.453 1.00 53.41 90 ALA A N 1
ATOM 722 C CA . ALA A 1 90 ? 20.632 -0.023 -21.092 1.00 53.41 90 AL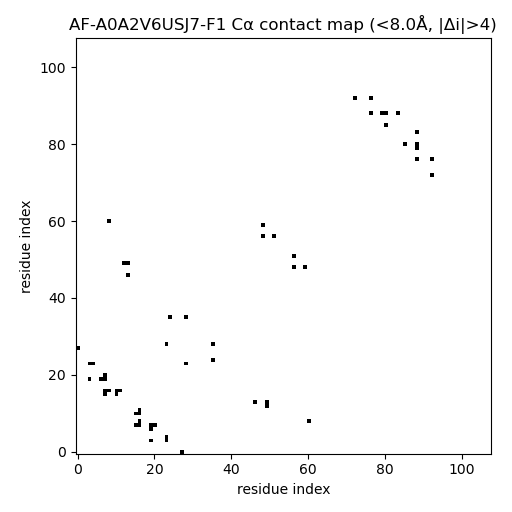A A CA 1
ATOM 723 C C . ALA A 1 90 ? 21.247 -1.400 -20.775 1.00 53.41 90 ALA A C 1
ATOM 725 O O . ALA A 1 90 ? 20.684 -2.138 -19.966 1.00 53.41 90 ALA A O 1
ATOM 726 N N . ALA A 1 91 ? 22.407 -1.727 -21.356 1.00 54.25 91 ALA A N 1
ATOM 727 C CA . ALA A 1 91 ? 23.071 -3.021 -21.185 1.00 54.25 91 ALA A CA 1
ATOM 728 C C . ALA A 1 91 ? 23.721 -3.192 -19.797 1.00 54.25 91 ALA A C 1
ATOM 730 O O . ALA A 1 91 ? 23.699 -4.288 -19.234 1.00 54.25 91 ALA A O 1
ATOM 731 N N . ASP A 1 92 ? 24.229 -2.112 -19.194 1.00 54.34 92 ASP A N 1
ATOM 732 C CA . ASP A 1 92 ? 24.830 -2.149 -17.851 1.00 54.34 92 ASP A CA 1
ATOM 733 C C . ASP A 1 92 ? 23.803 -2.050 -16.710 1.00 54.34 92 ASP A C 1
ATOM 735 O O . ASP A 1 92 ? 24.138 -2.278 -15.544 1.00 54.34 92 ASP A O 1
ATOM 739 N N . ARG A 1 93 ? 22.522 -1.815 -17.035 1.00 51.53 93 ARG A N 1
ATOM 740 C CA . ARG A 1 93 ? 21.409 -1.658 -16.080 1.00 51.53 93 ARG A CA 1
ATOM 741 C C . ARG A 1 93 ? 21.219 -2.847 -15.129 1.00 51.53 93 ARG A C 1
ATOM 743 O O . ARG A 1 93 ? 20.696 -2.663 -14.035 1.00 51.53 93 ARG A O 1
ATOM 750 N N . TRP A 1 94 ? 21.662 -4.043 -15.520 1.00 46.19 94 TRP A N 1
ATOM 751 C CA . TRP A 1 94 ? 21.546 -5.273 -14.724 1.00 46.19 94 TRP A CA 1
ATOM 752 C C . TRP A 1 94 ? 22.897 -5.855 -14.280 1.00 46.19 94 TRP A C 1
ATOM 754 O O . TRP A 1 94 ? 22.950 -6.953 -13.726 1.00 46.19 94 TRP A O 1
ATOM 764 N N . ARG A 1 95 ? 24.012 -5.134 -14.478 1.00 44.72 95 ARG A N 1
ATOM 765 C CA . ARG A 1 95 ? 25.348 -5.601 -14.061 1.00 44.72 95 ARG A CA 1
ATOM 766 C C . ARG A 1 95 ? 25.570 -5.528 -12.543 1.00 44.72 95 ARG A C 1
ATOM 768 O O . ARG A 1 95 ? 26.469 -6.186 -12.041 1.00 44.72 95 ARG A O 1
ATOM 775 N N . VAL A 1 96 ? 24.730 -4.813 -11.794 1.00 47.06 96 VAL A N 1
ATOM 776 C CA . VAL A 1 96 ? 24.834 -4.724 -10.322 1.00 47.06 96 VAL A CA 1
ATOM 777 C C . VAL A 1 96 ? 24.521 -6.066 -9.631 1.00 47.06 96 VAL A C 1
ATOM 779 O O . VAL A 1 96 ? 25.036 -6.330 -8.551 1.00 47.06 96 VAL A O 1
ATOM 782 N N . GLY A 1 97 ? 23.753 -6.962 -10.267 1.00 39.59 97 GLY A N 1
ATOM 783 C CA . GLY A 1 97 ? 23.408 -8.280 -9.710 1.00 39.59 97 GLY A CA 1
ATOM 784 C C . GLY A 1 97 ? 24.440 -9.399 -9.929 1.00 39.59 97 GLY A C 1
ATOM 785 O O . GLY A 1 97 ? 24.205 -10.512 -9.472 1.00 39.59 97 GLY A O 1
ATOM 786 N N . ARG A 1 98 ? 25.556 -9.153 -10.639 1.00 38.72 98 ARG A N 1
ATOM 787 C CA . ARG A 1 98 ? 26.564 -10.191 -10.972 1.00 38.72 98 ARG A CA 1
ATOM 788 C C . ARG A 1 98 ? 27.840 -10.156 -10.132 1.00 38.72 98 ARG A C 1
ATOM 790 O O . ARG A 1 98 ? 28.620 -11.097 -10.192 1.00 38.72 98 ARG A O 1
ATOM 797 N N . THR A 1 99 ? 28.040 -9.123 -9.326 1.00 39.16 99 THR A N 1
ATOM 798 C CA . THR A 1 99 ? 29.152 -9.034 -8.369 1.00 39.16 99 THR A CA 1
ATOM 799 C C . THR A 1 99 ? 28.647 -9.293 -6.957 1.00 39.16 99 THR A C 1
ATOM 801 O O . THR A 1 99 ? 28.722 -8.433 -6.086 1.00 39.16 99 THR A O 1
ATOM 804 N N . VAL A 1 100 ? 28.121 -10.497 -6.726 1.00 36.06 100 VAL A N 1
ATOM 805 C CA . VAL A 1 100 ? 28.239 -11.103 -5.398 1.00 36.06 100 VAL A CA 1
ATOM 806 C C . VAL A 1 100 ? 29.637 -11.723 -5.396 1.00 36.06 100 VAL A C 1
ATOM 808 O O . VAL A 1 100 ? 29.878 -12.612 -6.215 1.00 36.06 100 VAL A O 1
ATOM 811 N N . PRO A 1 101 ? 30.605 -11.232 -4.603 1.00 32.59 101 PRO A N 1
ATOM 812 C CA . PRO A 1 101 ? 31.898 -11.893 -4.523 1.00 32.59 101 PRO A CA 1
ATOM 813 C C . PRO A 1 101 ? 31.665 -13.336 -4.069 1.00 32.59 101 PRO A C 1
ATOM 815 O O . PRO A 1 101 ? 30.925 -13.583 -3.117 1.00 32.59 101 PRO A O 1
ATOM 818 N N . SER A 1 102 ? 32.289 -14.283 -4.763 1.00 36.84 102 SER A N 1
ATOM 819 C CA . SER A 1 102 ? 32.191 -15.735 -4.572 1.00 36.84 102 SER A CA 1
ATOM 820 C C . SER A 1 102 ? 32.771 -16.236 -3.236 1.00 36.84 102 SER A C 1
ATOM 822 O O . SER A 1 102 ? 33.244 -17.362 -3.147 1.00 36.84 102 SER A O 1
ATOM 824 N N . ILE A 1 103 ? 32.769 -15.408 -2.189 1.00 42.19 103 ILE A N 1
ATOM 825 C CA . ILE A 1 103 ? 33.436 -15.664 -0.906 1.00 42.19 103 ILE A CA 1
ATOM 826 C C . ILE A 1 103 ? 32.582 -16.543 0.034 1.00 42.19 103 ILE A C 1
ATOM 828 O O . ILE A 1 103 ? 33.091 -17.010 1.044 1.00 42.19 103 ILE A O 1
ATOM 832 N N . ILE A 1 104 ? 31.319 -16.858 -0.297 1.00 38.72 10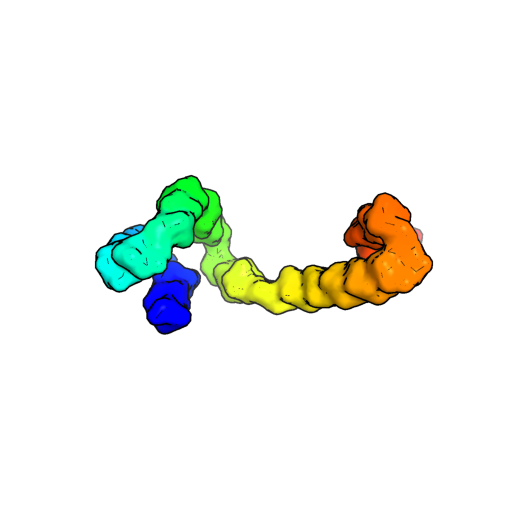4 ILE A N 1
ATOM 833 C CA . ILE A 1 104 ? 30.455 -17.730 0.537 1.00 38.72 104 ILE A CA 1
ATOM 834 C C . ILE A 1 104 ? 30.061 -19.041 -0.168 1.00 38.72 104 ILE A C 1
ATOM 836 O O . ILE A 1 104 ? 28.970 -19.558 0.034 1.00 38.72 104 ILE A O 1
ATOM 840 N N . LEU A 1 105 ? 30.935 -19.604 -1.002 1.00 36.16 105 LEU A N 1
ATOM 841 C CA . LEU A 1 105 ? 30.862 -21.021 -1.388 1.00 36.16 105 LEU A CA 1
ATOM 842 C C . LEU A 1 105 ? 32.279 -21.553 -1.628 1.00 36.16 105 LEU A C 1
ATOM 844 O O . LEU A 1 105 ? 32.716 -21.724 -2.762 1.00 36.16 105 LEU A O 1
ATOM 848 N N . SER A 1 106 ? 32.993 -21.812 -0.534 1.00 27.64 106 SER A N 1
ATOM 849 C CA . SER A 1 106 ? 34.101 -22.766 -0.529 1.00 27.64 106 SER A CA 1
ATOM 850 C C . SER A 1 106 ? 33.616 -24.005 0.230 1.00 27.64 106 SER A C 1
ATOM 852 O O . SER A 1 106 ? 33.219 -23.862 1.388 1.00 27.64 106 SER A O 1
ATOM 854 N N . PRO A 1 107 ? 33.546 -25.190 -0.401 1.00 35.59 107 PRO A N 1
ATOM 855 C CA . PRO A 1 107 ? 33.254 -26.431 0.298 1.00 35.59 107 PRO A CA 1
ATOM 856 C C . PRO A 1 107 ? 34.535 -26.989 0.941 1.00 35.59 107 PRO A C 1
ATOM 858 O O . PRO A 1 107 ? 35.612 -26.857 0.358 1.00 35.59 107 PRO A O 1
ATOM 861 N N . ALA A 1 108 ? 34.335 -27.684 2.066 1.00 33.41 108 ALA A N 1
ATOM 862 C CA . ALA A 1 108 ? 35.299 -28.416 2.903 1.00 33.41 108 ALA A CA 1
ATOM 863 C C . ALA A 1 108 ? 36.113 -27.582 3.906 1.00 33.41 108 ALA A C 1
ATOM 865 O O . ALA A 1 108 ? 36.908 -26.713 3.491 1.00 33.41 108 ALA A O 1
#

pLDDT: mean 73.59, std 17.31, range [27.64, 88.94]

Foldseek 3Di:
DVVLVCQLLPDDDLVSNVVSLVVCCVVCVVPCVPVNVVCVVCVVVSRVLNVDDPVCSVVVSDCVVPVVVVVVLVVQLVVVVVPDPNVVSVVCSPVVVVPPPPPPDDDD